Protein AF-A0A2T6M6H7-F1 (afdb_monomer_lite)

Sequence (168 aa):
MIGWPKIVASVATAAGLAASAWLIQDRFHQKALADAAERCAVAAAKEKPLDDCLPAVKLQIGAARQAAFCDASLLPNADGRFAMLNSCGPGVKNLVARQDALTVERDTLNQLLEHAQADASAATARAESRATSQQKRMTDALAALAAAPRDSGGRIVCDAGCLRQLAQ

pLDDT: mean 85.16, std 9.83, range [49.91, 98.06]

Radius of gyration: 50.37 Å; chains: 1; bounding box: 103×21×151 Å

Secondary structure (DSSP, 8-state):
---HHHHHHHHHHHHHHHHHHHHHHHHHHHHHHHHHHHHHHHHHHTT---TTS-HHHHHHHHHHHHHHHHHHHTSS-TTHHHHHHHHS-HHHHHHHHHHHHHHHHHHHHHHHHHHHHHHHHHHHHHHHHHHHHHHHHHHHHHHHHHHS-B-TTS-B---HHHHHHHT-

Foldseek 3Di:
DDDDVPVVVVVVVVVVVVVVVVVVVVVVVVVLLVVLVVVQVVCLVVVHDNVSDDPVVNVVSVVVVLVVQLVVLPPDDPCSVVSNVVRPDPVVVVVVVVVVVVVVVVVVVVVVVVVVVVVVVVVVVVVVVVVVVVVVLVVLLVVLVVPADADPVRDGDDDPVSVVSNVD

Structure (mmCIF, N/CA/C/O backbone):
data_AF-A0A2T6M6H7-F1
#
_entry.id   AF-A0A2T6M6H7-F1
#
loop_
_atom_site.group_PDB
_atom_site.id
_atom_site.type_symbol
_atom_site.label_atom_id
_atom_site.label_alt_id
_atom_site.label_comp_id
_atom_site.label_asym_id
_atom_site.label_entity_id
_atom_site.label_seq_id
_atom_site.pdbx_PDB_ins_code
_atom_site.Cartn_x
_atom_site.Cartn_y
_atom_site.Cartn_z
_atom_site.occupancy
_atom_site.B_iso_or_equiv
_atom_site.auth_seq_id
_atom_site.auth_comp_id
_atom_site.auth_asym_id
_atom_site.auth_atom_id
_atom_site.pdbx_PDB_model_num
ATOM 1 N N . MET A 1 1 ? 40.881 0.055 -87.097 1.00 49.91 1 MET A N 1
ATOM 2 C CA . MET A 1 1 ? 40.052 -0.808 -86.224 1.00 49.91 1 MET A CA 1
ATOM 3 C C . MET A 1 1 ? 40.821 -1.064 -84.934 1.00 49.91 1 MET A C 1
ATOM 5 O O . MET A 1 1 ? 41.598 -2.002 -84.865 1.00 49.91 1 MET A O 1
ATOM 9 N N . ILE A 1 2 ? 40.725 -0.160 -83.958 1.00 52.50 2 ILE A N 1
ATOM 10 C CA . ILE A 1 2 ? 41.517 -0.203 -82.719 1.00 52.50 2 ILE A CA 1
ATOM 11 C C . ILE A 1 2 ? 40.561 0.078 -81.554 1.00 52.50 2 ILE A C 1
ATOM 13 O O . ILE A 1 2 ? 39.862 1.084 -81.583 1.00 52.50 2 ILE A O 1
ATOM 17 N N . GLY A 1 3 ? 40.546 -0.786 -80.531 1.00 54.44 3 GLY A N 1
ATOM 18 C CA . GLY A 1 3 ? 40.309 -0.331 -79.152 1.00 54.44 3 GLY A CA 1
ATOM 19 C C . GLY A 1 3 ? 39.198 -0.983 -78.319 1.00 54.44 3 GLY A C 1
ATOM 20 O O . GLY A 1 3 ? 39.273 -0.893 -77.099 1.00 54.44 3 GLY A O 1
ATOM 21 N N . TRP A 1 4 ? 38.211 -1.672 -78.898 1.00 56.84 4 TRP A N 1
ATOM 22 C CA . TRP A 1 4 ? 37.057 -2.173 -78.124 1.00 56.84 4 TRP A CA 1
ATOM 23 C C . TRP A 1 4 ? 37.372 -3.143 -76.960 1.00 56.84 4 TRP A C 1
ATOM 25 O O . TRP A 1 4 ? 36.853 -2.920 -75.866 1.00 56.84 4 TRP A O 1
ATOM 35 N N . PRO A 1 5 ? 38.249 -4.160 -77.096 1.00 64.44 5 PRO A N 1
ATOM 36 C CA . PRO A 1 5 ? 38.476 -5.111 -76.001 1.00 64.44 5 PRO A CA 1
ATOM 37 C C . PRO A 1 5 ? 39.215 -4.499 -74.799 1.00 64.44 5 PRO A C 1
ATOM 39 O O . PRO A 1 5 ? 39.087 -4.998 -73.685 1.00 64.44 5 PRO A O 1
ATOM 42 N N . LYS A 1 6 ? 39.955 -3.395 -74.988 1.00 63.62 6 LYS A N 1
ATOM 43 C CA . LYS A 1 6 ? 40.673 -2.727 -73.888 1.00 63.62 6 LYS A CA 1
ATOM 44 C C . LYS A 1 6 ? 39.757 -1.838 -73.043 1.00 63.62 6 LYS A C 1
ATOM 46 O O . LYS A 1 6 ? 39.932 -1.775 -71.831 1.00 63.62 6 LYS A O 1
ATOM 51 N N . ILE A 1 7 ? 38.761 -1.204 -73.665 1.00 68.44 7 ILE A N 1
ATOM 52 C CA . ILE A 1 7 ? 37.806 -0.330 -72.968 1.00 68.44 7 ILE A CA 1
ATOM 53 C C . ILE A 1 7 ? 36.868 -1.170 -72.089 1.00 68.44 7 ILE A C 1
ATOM 55 O O . ILE A 1 7 ? 36.685 -0.863 -70.912 1.00 68.44 7 ILE A O 1
ATOM 59 N N . VAL A 1 8 ? 36.352 -2.286 -72.614 1.00 69.44 8 VAL A N 1
ATOM 60 C CA . VAL A 1 8 ? 35.449 -3.176 -71.861 1.00 69.44 8 VAL A CA 1
ATOM 61 C C . VAL A 1 8 ? 36.150 -3.791 -70.646 1.00 69.44 8 VAL A C 1
ATOM 63 O O . VAL A 1 8 ? 35.567 -3.825 -69.564 1.00 69.44 8 VAL A O 1
ATOM 66 N N . ALA A 1 9 ? 37.418 -4.195 -70.787 1.00 68.81 9 ALA A N 1
ATOM 67 C CA . ALA A 1 9 ? 38.202 -4.707 -69.666 1.00 68.81 9 ALA A CA 1
ATOM 68 C C . ALA A 1 9 ? 38.338 -3.664 -68.545 1.00 68.81 9 ALA A C 1
ATOM 70 O O . ALA A 1 9 ? 38.046 -3.978 -67.398 1.00 68.81 9 ALA A O 1
ATOM 71 N N . SER A 1 10 ? 38.689 -2.411 -68.864 1.00 70.44 10 SER A N 1
ATOM 72 C CA . SER A 1 10 ? 38.826 -1.354 -67.847 1.00 70.44 10 SER A CA 1
ATOM 73 C C . SER A 1 10 ? 37.523 -1.023 -67.112 1.00 70.44 10 SER A C 1
ATOM 75 O O . SER A 1 10 ? 37.544 -0.790 -65.903 1.00 70.44 10 SER A O 1
ATOM 77 N N . VAL A 1 11 ? 36.387 -1.042 -67.815 1.00 75.50 11 VAL A N 1
ATOM 78 C CA . VAL A 1 11 ? 35.075 -0.749 -67.218 1.00 75.50 11 VAL A CA 1
ATOM 79 C C . VAL A 1 11 ? 34.635 -1.880 -66.285 1.00 75.50 11 VAL A C 1
ATOM 81 O O . VAL A 1 11 ? 34.139 -1.608 -65.193 1.00 75.50 11 VAL A O 1
ATOM 84 N N . ALA A 1 12 ? 34.872 -3.140 -66.661 1.00 73.75 12 ALA A N 1
ATOM 85 C CA . ALA A 1 12 ? 34.550 -4.287 -65.815 1.00 73.75 12 ALA A CA 1
ATOM 86 C C . ALA A 1 12 ? 35.366 -4.293 -64.509 1.00 73.75 12 ALA A C 1
ATOM 88 O O . ALA A 1 12 ? 34.805 -4.528 -63.437 1.00 73.75 12 ALA A O 1
ATOM 89 N N . THR A 1 13 ? 36.664 -3.970 -64.562 1.00 78.12 13 THR A N 1
ATOM 90 C CA . THR A 1 13 ? 37.497 -3.885 -63.351 1.00 78.12 13 THR A CA 1
ATOM 91 C C . THR A 1 13 ? 37.059 -2.738 -62.442 1.00 78.12 13 THR A C 1
ATOM 93 O O . THR A 1 13 ? 36.990 -2.914 -61.227 1.00 78.12 13 THR A O 1
ATOM 96 N N . ALA A 1 14 ? 36.716 -1.578 -63.012 1.00 79.06 14 ALA A N 1
ATOM 97 C CA . ALA A 1 14 ? 36.223 -0.437 -62.243 1.00 79.06 14 ALA A CA 1
ATOM 98 C C . ALA A 1 14 ? 34.888 -0.747 -61.542 1.00 79.06 14 ALA A C 1
ATOM 100 O O . ALA A 1 14 ? 34.730 -0.442 -60.361 1.00 79.06 14 ALA A O 1
ATOM 101 N N . ALA A 1 15 ? 33.957 -1.417 -62.230 1.00 80.00 15 ALA A N 1
ATOM 102 C CA . ALA A 1 15 ? 32.691 -1.851 -61.642 1.00 80.00 15 ALA A CA 1
ATOM 103 C C . ALA A 1 15 ? 32.895 -2.883 -60.517 1.00 80.00 15 ALA A C 1
ATOM 105 O O . ALA A 1 15 ? 32.270 -2.777 -59.462 1.00 80.00 15 ALA A O 1
ATOM 106 N N . GLY A 1 16 ? 33.811 -3.841 -60.704 1.00 82.06 16 GLY A N 1
ATOM 107 C CA . GLY A 1 16 ? 34.160 -4.823 -59.673 1.00 82.06 16 GLY A CA 1
ATOM 108 C C . GLY A 1 16 ? 34.764 -4.190 -58.414 1.00 82.06 16 GLY A C 1
ATOM 109 O O . GLY A 1 16 ? 34.404 -4.573 -57.301 1.00 82.06 16 GLY A O 1
ATOM 110 N N . LEU A 1 17 ? 35.633 -3.186 -58.573 1.00 84.19 17 LEU A N 1
ATOM 111 C CA . LEU A 1 17 ? 36.215 -2.437 -57.452 1.00 84.19 17 LEU A CA 1
ATOM 112 C C . LEU A 1 17 ? 35.186 -1.549 -56.736 1.00 84.19 17 LEU A C 1
ATOM 114 O O . LEU A 1 17 ? 35.224 -1.428 -55.514 1.00 84.19 17 LEU A O 1
ATOM 118 N N . ALA A 1 18 ? 34.240 -0.956 -57.467 1.00 82.50 18 ALA A N 1
ATOM 119 C CA . ALA A 1 18 ? 33.159 -0.180 -56.862 1.00 82.50 18 ALA A CA 1
ATOM 120 C C . ALA A 1 18 ? 32.210 -1.068 -56.036 1.00 82.50 18 ALA A C 1
ATOM 122 O O . ALA A 1 18 ? 31.845 -0.711 -54.916 1.00 82.50 18 ALA A O 1
ATOM 123 N N . ALA A 1 19 ? 31.856 -2.251 -56.550 1.00 82.06 19 ALA A N 1
ATOM 124 C CA . ALA A 1 19 ? 31.012 -3.205 -55.834 1.00 82.06 19 ALA A CA 1
ATOM 125 C C . ALA A 1 19 ? 31.690 -3.742 -54.562 1.00 82.06 19 ALA A C 1
ATOM 127 O O . ALA A 1 19 ? 31.049 -3.846 -53.515 1.00 82.06 19 ALA A O 1
ATOM 128 N N . SER A 1 20 ? 32.993 -4.040 -54.617 1.00 82.56 20 SER A N 1
ATOM 129 C CA . SER A 1 20 ? 33.734 -4.488 -53.434 1.00 82.56 20 SER A CA 1
ATOM 130 C C . SER A 1 20 ? 33.885 -3.377 -52.392 1.00 82.56 20 SER A C 1
ATOM 132 O O . SER A 1 20 ? 33.705 -3.644 -51.205 1.00 82.56 20 SER A O 1
ATOM 134 N N . ALA A 1 21 ? 34.120 -2.128 -52.810 1.00 84.06 21 ALA A N 1
ATOM 135 C CA . ALA A 1 21 ? 34.138 -0.978 -51.907 1.00 84.06 21 ALA A CA 1
ATOM 136 C C . ALA A 1 21 ? 32.787 -0.778 -51.195 1.00 84.06 21 ALA A C 1
ATOM 138 O O . ALA A 1 21 ? 32.762 -0.555 -49.983 1.00 84.06 21 ALA A O 1
ATOM 139 N N . TRP A 1 22 ? 31.669 -0.935 -51.914 1.00 87.56 22 TRP A N 1
ATOM 140 C CA . TRP A 1 22 ? 30.327 -0.851 -51.331 1.00 87.56 22 TRP A CA 1
ATOM 141 C C . TRP A 1 22 ? 30.063 -1.966 -50.308 1.00 87.56 22 TRP A C 1
ATOM 143 O O . TRP A 1 22 ? 29.630 -1.683 -49.193 1.00 87.56 22 TRP A O 1
ATOM 153 N N . LEU A 1 23 ? 30.410 -3.219 -50.630 1.00 88.19 23 LEU A N 1
ATOM 154 C CA . LEU A 1 23 ? 30.282 -4.352 -49.700 1.00 88.19 23 LEU A CA 1
ATOM 155 C C . LEU A 1 23 ? 31.133 -4.177 -48.434 1.00 88.19 23 LEU A C 1
ATOM 157 O O . LEU A 1 23 ? 30.718 -4.560 -47.341 1.00 88.19 23 LEU A O 1
ATOM 161 N N . ILE A 1 24 ? 32.326 -3.594 -48.567 1.00 87.44 24 ILE A N 1
ATOM 162 C CA . ILE A 1 24 ? 33.191 -3.290 -47.425 1.00 87.44 24 ILE A CA 1
ATOM 163 C C . ILE A 1 24 ? 32.539 -2.223 -46.533 1.00 87.44 24 ILE A C 1
ATOM 165 O O . ILE A 1 24 ? 32.496 -2.395 -45.314 1.00 87.44 24 ILE A O 1
ATOM 169 N N . GLN A 1 25 ? 31.999 -1.150 -47.119 1.00 89.06 25 GLN A N 1
ATOM 170 C CA . GLN A 1 25 ? 31.332 -0.083 -46.371 1.00 89.06 25 GLN A CA 1
ATOM 171 C C . GLN A 1 25 ? 30.072 -0.583 -45.652 1.00 89.06 25 GLN A C 1
ATOM 173 O O . GLN A 1 25 ? 29.883 -0.276 -44.473 1.00 89.06 25 GLN A O 1
ATOM 178 N N . ASP A 1 26 ? 29.257 -1.397 -46.324 1.00 90.88 26 ASP A N 1
ATOM 179 C CA . ASP A 1 26 ? 28.070 -2.011 -45.727 1.00 90.88 26 ASP A CA 1
ATOM 180 C C . ASP A 1 26 ? 28.445 -2.923 -44.551 1.00 90.88 26 ASP A C 1
ATOM 182 O O . ASP A 1 26 ? 27.873 -2.824 -43.466 1.00 90.88 26 ASP A O 1
ATOM 186 N N . ARG A 1 27 ? 29.507 -3.727 -44.692 1.00 89.88 27 ARG A N 1
ATOM 187 C CA . ARG A 1 27 ? 30.007 -4.569 -43.597 1.00 89.88 27 ARG A CA 1
ATOM 188 C C . ARG A 1 27 ? 30.453 -3.752 -42.383 1.00 89.88 27 ARG A C 1
ATOM 190 O O . ARG A 1 27 ? 30.204 -4.170 -41.252 1.00 89.88 27 ARG A O 1
ATOM 197 N N . PHE A 1 28 ? 31.105 -2.606 -42.582 1.00 89.62 28 PHE A N 1
ATOM 198 C CA . PHE A 1 28 ? 31.472 -1.721 -41.471 1.00 89.62 28 PHE A CA 1
ATOM 199 C C . PHE A 1 28 ? 30.249 -1.079 -40.815 1.00 89.62 28 PHE A C 1
ATOM 201 O O . PHE A 1 28 ? 30.213 -0.971 -39.591 1.00 89.62 28 PHE A O 1
ATOM 208 N N . HIS A 1 29 ? 29.236 -0.710 -41.601 1.00 89.06 29 HIS A N 1
ATOM 209 C CA . HIS A 1 29 ? 27.979 -0.186 -41.075 1.00 89.06 29 HIS A CA 1
ATOM 210 C C . HIS A 1 29 ? 27.233 -1.233 -40.236 1.00 89.06 29 HIS A C 1
ATOM 212 O O . HIS A 1 29 ? 26.877 -0.962 -39.089 1.00 89.06 29 HIS A O 1
ATOM 218 N N . GLN A 1 30 ? 27.082 -2.455 -40.754 1.00 88.19 30 GLN A N 1
ATOM 219 C CA . GLN A 1 30 ? 26.465 -3.561 -40.020 1.00 88.19 30 GLN A CA 1
ATOM 220 C C . GLN A 1 30 ? 27.247 -3.912 -38.751 1.00 88.19 30 GLN A C 1
ATOM 222 O O . GLN A 1 30 ? 26.645 -4.129 -37.701 1.00 88.19 30 GLN A O 1
ATOM 227 N N . LYS A 1 31 ? 28.585 -3.910 -38.812 1.00 90.62 31 LYS A N 1
ATOM 228 C CA . LYS A 1 31 ? 29.421 -4.122 -37.626 1.00 90.62 31 LYS A CA 1
ATOM 229 C C . LYS A 1 31 ? 29.210 -3.025 -36.581 1.00 90.62 31 LYS A C 1
ATOM 231 O O . LYS A 1 31 ? 29.029 -3.342 -35.414 1.00 90.62 31 LYS A O 1
ATOM 236 N N . ALA A 1 32 ? 29.173 -1.756 -36.985 1.00 87.44 32 ALA A N 1
ATOM 237 C CA . ALA A 1 32 ? 28.934 -0.651 -36.060 1.00 87.44 32 ALA A CA 1
ATOM 238 C C . ALA A 1 32 ? 27.556 -0.747 -35.380 1.00 87.44 32 ALA A C 1
ATOM 240 O O . ALA A 1 32 ? 27.444 -0.466 -34.186 1.00 87.44 32 ALA A O 1
ATOM 241 N N . LEU A 1 33 ? 26.523 -1.182 -36.112 1.00 87.44 33 LEU A N 1
ATOM 242 C CA . LEU A 1 33 ? 25.194 -1.446 -35.552 1.00 87.44 33 LEU A CA 1
ATOM 243 C C . LEU A 1 33 ? 25.205 -2.625 -34.571 1.00 87.44 33 LEU A C 1
ATOM 245 O O . LEU A 1 33 ? 24.597 -2.528 -33.506 1.00 87.44 33 LEU A O 1
ATOM 249 N N . ALA A 1 34 ? 25.909 -3.710 -34.901 1.00 88.25 34 ALA A N 1
ATOM 250 C CA . ALA A 1 34 ? 26.056 -4.863 -34.016 1.00 88.25 34 ALA A CA 1
ATOM 251 C C . ALA A 1 34 ? 26.800 -4.493 -32.722 1.00 88.25 34 ALA A C 1
ATOM 253 O O . ALA A 1 34 ? 26.307 -4.781 -31.633 1.00 88.25 34 ALA A O 1
ATOM 254 N N . ASP A 1 35 ? 27.917 -3.769 -32.828 1.00 91.00 35 ASP A N 1
ATOM 255 C CA . ASP A 1 35 ? 28.697 -3.304 -31.677 1.00 91.00 35 ASP A CA 1
ATOM 256 C C . ASP A 1 35 ? 27.866 -2.344 -30.796 1.00 91.00 35 ASP A C 1
ATOM 258 O O . ASP A 1 35 ? 27.939 -2.393 -29.568 1.00 91.00 35 ASP A O 1
ATOM 262 N N . ALA A 1 36 ? 27.043 -1.475 -31.398 1.00 86.75 36 ALA A N 1
ATOM 263 C CA . ALA A 1 36 ? 26.128 -0.599 -30.661 1.00 86.75 36 ALA A CA 1
ATOM 264 C C . ALA A 1 36 ? 25.016 -1.388 -29.946 1.00 86.75 36 ALA A C 1
ATOM 266 O O . ALA A 1 36 ? 24.698 -1.098 -28.790 1.00 86.75 36 ALA A O 1
ATOM 267 N N . ALA A 1 37 ? 24.456 -2.414 -30.593 1.00 88.00 37 ALA A N 1
ATOM 268 C CA . ALA A 1 37 ? 23.468 -3.299 -29.982 1.00 88.00 37 ALA A CA 1
ATOM 269 C C . ALA A 1 37 ? 24.061 -4.099 -28.810 1.00 88.00 37 ALA A C 1
ATOM 271 O O . ALA A 1 37 ? 23.416 -4.224 -27.769 1.00 88.00 37 ALA A O 1
ATOM 272 N N . GLU A 1 38 ? 25.303 -4.576 -28.930 1.00 90.12 38 GLU A N 1
ATOM 273 C CA . GLU A 1 38 ? 26.009 -5.265 -27.846 1.00 90.12 38 GLU A CA 1
ATOM 274 C C . GLU A 1 38 ? 26.269 -4.326 -26.660 1.00 90.12 38 GLU A C 1
ATOM 276 O O . GLU A 1 38 ? 25.936 -4.659 -25.518 1.00 90.12 38 GLU A O 1
ATOM 281 N N . ARG A 1 39 ? 26.774 -3.108 -26.913 1.00 89.31 39 ARG A N 1
ATOM 282 C CA . ARG A 1 39 ? 26.950 -2.090 -25.861 1.00 89.31 39 ARG A CA 1
ATOM 283 C C . ARG A 1 39 ? 25.628 -1.745 -25.184 1.00 89.31 39 ARG A C 1
ATOM 285 O O . ARG A 1 39 ? 25.583 -1.655 -23.957 1.00 89.31 39 ARG A O 1
ATOM 292 N N . CYS A 1 40 ? 24.552 -1.626 -25.959 1.00 90.12 40 CYS A N 1
ATOM 293 C CA . CYS A 1 40 ? 23.207 -1.420 -25.439 1.00 90.12 40 CYS A CA 1
ATOM 294 C C . CYS A 1 40 ? 22.755 -2.577 -24.534 1.00 90.12 40 CYS A C 1
ATOM 296 O O . CYS A 1 40 ? 22.280 -2.328 -23.428 1.00 90.12 40 CYS A O 1
ATOM 298 N N . ALA A 1 41 ? 22.945 -3.833 -24.946 1.00 88.38 41 ALA A N 1
ATOM 299 C CA . ALA A 1 41 ? 22.572 -5.004 -24.151 1.00 88.38 41 ALA A CA 1
ATOM 300 C C . ALA A 1 41 ? 23.351 -5.077 -22.825 1.00 88.38 41 ALA A C 1
ATOM 302 O O . ALA A 1 41 ? 22.770 -5.310 -21.762 1.00 88.38 41 ALA A O 1
ATOM 303 N N . VAL A 1 42 ? 24.658 -4.798 -22.856 1.00 89.62 42 VAL A N 1
ATOM 304 C CA . VAL A 1 42 ? 25.488 -4.730 -21.644 1.00 89.62 42 VAL A CA 1
ATOM 305 C C . VAL A 1 42 ? 25.049 -3.576 -20.739 1.00 89.62 42 VAL A C 1
ATOM 307 O O . VAL A 1 42 ? 24.991 -3.739 -19.517 1.00 89.62 42 VAL A O 1
ATOM 310 N N . ALA A 1 43 ? 24.728 -2.414 -21.312 1.00 88.75 43 ALA A N 1
ATOM 311 C CA . ALA A 1 43 ? 24.235 -1.269 -20.557 1.00 88.75 43 ALA A CA 1
ATOM 312 C C . ALA A 1 43 ? 22.869 -1.550 -19.922 1.00 88.75 43 ALA A C 1
ATOM 314 O O . ALA A 1 43 ? 22.660 -1.190 -18.762 1.00 88.75 43 ALA A O 1
ATOM 315 N N . ALA A 1 44 ? 21.979 -2.235 -20.648 1.00 87.38 44 ALA A N 1
ATOM 316 C CA . ALA A 1 44 ? 20.675 -2.682 -20.177 1.00 87.38 44 ALA A CA 1
ATOM 317 C C . ALA A 1 44 ? 20.815 -3.529 -18.907 1.00 87.38 44 ALA A C 1
ATOM 319 O O . ALA A 1 44 ? 20.196 -3.194 -17.897 1.00 87.38 44 ALA A O 1
ATOM 320 N N . ALA A 1 45 ? 21.696 -4.534 -18.942 1.00 86.31 45 ALA A N 1
ATOM 321 C CA . ALA A 1 45 ? 21.934 -5.470 -17.845 1.00 86.31 45 ALA A CA 1
ATOM 322 C C . ALA A 1 45 ? 22.638 -4.854 -16.622 1.00 86.31 45 ALA A C 1
ATOM 324 O O . ALA A 1 45 ? 22.443 -5.325 -15.508 1.00 86.31 45 ALA A O 1
ATOM 325 N N . LYS A 1 46 ? 23.471 -3.821 -16.811 1.00 87.56 46 LYS A N 1
ATOM 326 C CA . LYS A 1 46 ? 24.277 -3.199 -15.737 1.00 87.56 46 LYS A CA 1
ATOM 327 C C . LYS A 1 46 ? 23.717 -1.873 -15.216 1.00 87.56 46 LYS A C 1
ATOM 329 O O . LYS A 1 46 ? 24.465 -1.112 -14.611 1.00 87.56 46 LYS A O 1
ATOM 334 N N . GLU A 1 47 ? 22.462 -1.552 -15.524 1.00 84.00 47 GLU A N 1
ATOM 335 C CA . GLU A 1 47 ? 21.821 -0.283 -15.131 1.00 84.00 47 GLU A CA 1
ATOM 336 C C . GLU A 1 47 ? 22.573 0.989 -15.571 1.00 84.00 47 GLU A C 1
ATOM 338 O O . GLU A 1 47 ? 22.392 2.073 -15.025 1.00 84.00 47 GLU A O 1
ATOM 343 N N . LYS A 1 48 ? 23.400 0.887 -16.616 1.00 87.94 48 LYS A N 1
ATOM 344 C CA . LYS A 1 48 ? 24.183 2.014 -17.140 1.00 87.94 48 LYS A CA 1
ATOM 345 C C . LYS A 1 48 ? 23.342 2.931 -18.044 1.00 87.94 48 LYS A C 1
ATOM 347 O O . LYS A 1 48 ? 22.241 2.527 -18.455 1.00 87.94 48 LYS A O 1
ATOM 352 N N . PRO A 1 49 ? 23.844 4.145 -18.366 1.00 88.69 49 PRO A N 1
ATOM 353 C CA . PRO A 1 49 ? 23.243 5.018 -19.371 1.00 88.69 49 PRO A CA 1
ATOM 354 C C . PRO A 1 49 ? 23.052 4.273 -20.691 1.00 88.69 49 PRO A C 1
ATOM 356 O O . PRO A 1 49 ? 23.915 3.503 -21.111 1.00 88.69 49 PRO A O 1
ATOM 359 N N . LEU A 1 50 ? 21.90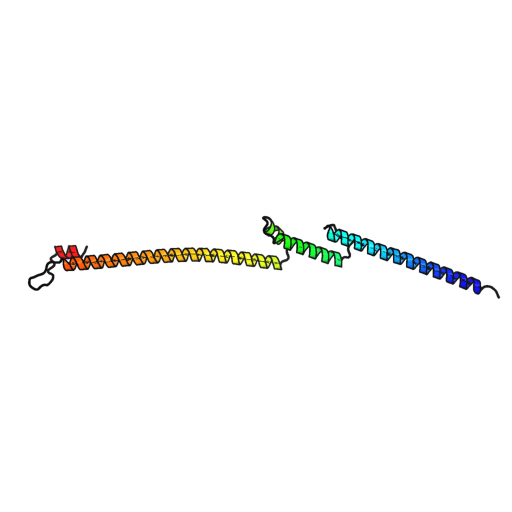4 4.482 -21.330 1.00 90.00 50 LEU A N 1
ATOM 360 C CA . LEU A 1 50 ? 21.497 3.738 -22.521 1.00 90.00 50 LEU A CA 1
ATOM 361 C C . LEU A 1 50 ? 21.878 4.467 -23.814 1.00 90.00 50 LEU A C 1
ATOM 363 O O . LEU A 1 50 ? 21.262 4.198 -24.832 1.00 90.00 50 LEU A O 1
ATOM 367 N N . ASP A 1 51 ? 22.833 5.399 -23.804 1.00 88.06 51 ASP A N 1
ATOM 368 C CA . ASP A 1 51 ? 23.059 6.372 -24.890 1.00 88.06 51 ASP A CA 1
ATOM 369 C C . ASP A 1 51 ? 23.271 5.743 -26.278 1.00 88.06 51 ASP A C 1
ATOM 371 O O . ASP A 1 51 ? 22.774 6.285 -27.266 1.00 88.06 51 ASP A O 1
ATOM 375 N N . ASP A 1 52 ? 23.868 4.552 -26.340 1.00 85.94 52 ASP A N 1
ATOM 376 C CA . ASP A 1 52 ? 24.103 3.790 -27.577 1.00 85.94 52 ASP A CA 1
ATOM 377 C C . ASP A 1 52 ? 22.883 2.990 -28.078 1.00 85.94 52 ASP A C 1
ATOM 379 O O . ASP A 1 52 ? 22.898 2.430 -29.173 1.00 85.94 52 ASP A O 1
ATOM 383 N N . CYS A 1 53 ? 21.809 2.910 -27.292 1.00 88.75 53 CYS A N 1
ATOM 384 C CA . CYS A 1 53 ? 20.604 2.175 -27.654 1.00 88.75 53 CYS A CA 1
ATOM 385 C C . CYS A 1 53 ? 19.727 2.942 -28.658 1.00 88.75 53 CYS A C 1
ATOM 387 O O . CYS A 1 53 ? 19.590 4.170 -28.614 1.00 88.75 53 CYS A O 1
ATOM 389 N N . LEU A 1 54 ? 19.019 2.186 -29.501 1.00 89.75 54 LEU A N 1
ATOM 390 C CA . LEU A 1 54 ? 17.941 2.705 -30.345 1.00 89.75 54 LEU A CA 1
ATOM 391 C C . LEU A 1 54 ? 16.846 3.372 -29.485 1.00 89.75 54 LEU A C 1
ATOM 393 O O . LEU A 1 54 ? 16.507 2.833 -28.429 1.00 89.75 54 LEU A O 1
ATOM 397 N N . PRO A 1 55 ? 16.228 4.487 -29.925 1.00 88.62 55 PRO A N 1
ATOM 398 C CA . PRO A 1 55 ? 15.225 5.216 -29.137 1.00 88.62 55 PRO A CA 1
ATOM 399 C C . PRO A 1 55 ? 14.055 4.355 -28.640 1.00 88.62 55 PRO A C 1
ATOM 401 O O . PRO A 1 55 ? 13.657 4.462 -27.482 1.00 88.62 55 PRO A O 1
ATOM 404 N N . ALA A 1 56 ? 13.544 3.451 -29.482 1.00 88.81 56 ALA A N 1
ATOM 405 C CA . ALA A 1 56 ? 12.472 2.533 -29.096 1.00 88.81 56 ALA A CA 1
ATOM 406 C C . ALA A 1 56 ? 12.912 1.559 -27.985 1.00 88.81 56 ALA A C 1
ATOM 408 O O . ALA A 1 56 ? 12.168 1.313 -27.038 1.00 88.81 56 ALA A O 1
ATOM 409 N N . VAL A 1 57 ? 14.146 1.054 -28.066 1.00 90.31 57 VAL A N 1
ATOM 410 C CA . VAL A 1 57 ? 14.725 0.132 -27.076 1.00 90.31 57 VAL A CA 1
ATOM 411 C C . VAL A 1 57 ? 15.019 0.861 -25.762 1.00 90.31 57 VAL A C 1
ATOM 413 O O . VAL A 1 57 ? 14.709 0.337 -24.695 1.00 90.31 57 VAL A O 1
ATOM 416 N N . LYS A 1 58 ? 15.528 2.102 -25.823 1.00 91.38 58 LYS A N 1
ATOM 417 C CA . LYS A 1 58 ? 15.707 2.975 -24.648 1.00 91.38 58 LYS A CA 1
ATOM 418 C C . LYS A 1 58 ? 14.411 3.128 -23.864 1.00 91.38 58 LYS A C 1
ATOM 420 O O . LYS A 1 58 ? 14.416 2.969 -22.646 1.00 91.38 58 LYS A O 1
ATOM 425 N N . LEU A 1 59 ? 13.312 3.412 -24.566 1.00 89.75 59 LEU A N 1
ATOM 426 C CA . LEU A 1 59 ? 12.003 3.595 -23.949 1.00 89.75 59 LEU A CA 1
ATOM 427 C C . LEU A 1 59 ? 11.523 2.311 -23.260 1.00 89.75 59 LEU A C 1
ATOM 429 O O . LEU A 1 59 ? 11.077 2.368 -22.117 1.00 89.75 59 LEU A O 1
ATOM 433 N N . GLN A 1 60 ? 11.663 1.155 -23.918 1.00 90.00 60 GLN A N 1
ATOM 434 C CA . GLN A 1 60 ? 11.258 -0.130 -23.339 1.00 90.00 60 GLN A CA 1
ATOM 435 C C . GLN A 1 60 ? 12.099 -0.519 -22.119 1.00 90.00 60 GLN A C 1
ATOM 437 O O . GLN A 1 60 ? 11.537 -0.908 -21.097 1.00 90.00 60 GLN A O 1
ATOM 442 N N . ILE A 1 61 ? 13.427 -0.374 -22.182 1.00 90.44 61 ILE A N 1
ATOM 443 C CA . ILE A 1 61 ? 14.305 -0.667 -21.038 1.00 90.44 61 ILE A CA 1
ATOM 444 C C . ILE A 1 61 ? 14.031 0.311 -19.892 1.00 90.44 61 ILE A C 1
ATOM 446 O O . ILE A 1 61 ? 13.978 -0.103 -18.738 1.00 90.44 61 ILE A O 1
ATOM 450 N N . GLY A 1 62 ? 13.829 1.597 -20.193 1.00 87.69 62 GLY A N 1
ATOM 451 C CA . GLY A 1 62 ? 13.469 2.604 -19.197 1.00 87.69 62 GLY A CA 1
ATOM 452 C C . GLY A 1 62 ? 12.165 2.259 -18.478 1.00 87.69 62 GLY A C 1
ATOM 453 O O . GLY A 1 62 ? 12.131 2.249 -17.249 1.00 87.69 62 GLY A O 1
ATOM 454 N N . ALA A 1 63 ? 11.127 1.888 -19.231 1.00 86.88 63 ALA A N 1
ATOM 455 C CA . ALA A 1 63 ? 9.855 1.438 -18.671 1.00 86.88 63 ALA A CA 1
ATOM 456 C C . ALA A 1 63 ? 10.016 0.167 -17.819 1.00 86.88 63 ALA A C 1
ATOM 458 O O . ALA A 1 63 ? 9.468 0.097 -16.721 1.00 86.88 63 ALA A O 1
ATOM 459 N N . ALA A 1 64 ? 10.808 -0.808 -18.277 1.00 88.00 64 ALA A N 1
ATOM 460 C CA . ALA A 1 64 ? 11.077 -2.035 -17.529 1.00 88.00 64 ALA A CA 1
ATOM 461 C C . ALA A 1 64 ? 11.831 -1.766 -16.215 1.00 88.00 64 ALA A C 1
ATOM 463 O O . ALA A 1 64 ? 11.468 -2.314 -15.177 1.00 88.00 64 ALA A O 1
ATOM 464 N N . ARG A 1 65 ? 12.837 -0.880 -16.228 1.00 89.31 65 ARG A N 1
ATOM 465 C CA . ARG A 1 65 ? 13.558 -0.456 -15.015 1.00 89.31 65 ARG A CA 1
ATOM 466 C C . ARG A 1 65 ? 12.637 0.259 -14.034 1.00 89.31 65 ARG A C 1
ATOM 468 O O . ARG A 1 65 ? 12.685 -0.016 -12.840 1.00 89.31 65 ARG A O 1
ATOM 475 N N . GLN A 1 66 ? 11.784 1.153 -14.531 1.00 85.94 66 GLN A N 1
ATOM 476 C CA . GLN A 1 66 ? 10.825 1.861 -13.690 1.00 85.94 66 GLN A CA 1
ATOM 477 C C . GLN A 1 66 ? 9.797 0.904 -13.071 1.00 85.94 66 GLN A C 1
ATOM 479 O O . GLN A 1 66 ? 9.478 1.045 -11.892 1.00 85.94 66 GLN A O 1
ATOM 484 N N . ALA A 1 67 ? 9.321 -0.084 -13.833 1.00 85.75 67 ALA A N 1
ATOM 485 C CA . ALA A 1 67 ? 8.446 -1.135 -13.320 1.00 85.75 67 ALA A CA 1
ATOM 486 C C . ALA A 1 67 ? 9.142 -1.956 -12.223 1.00 85.75 67 ALA A C 1
ATOM 488 O O . ALA A 1 67 ? 8.605 -2.062 -11.127 1.00 85.75 67 ALA A O 1
ATOM 489 N N . ALA A 1 68 ? 10.373 -2.422 -12.457 1.00 86.62 68 ALA A N 1
ATOM 490 C CA . ALA A 1 68 ? 11.141 -3.175 -11.464 1.00 86.62 68 ALA A CA 1
ATOM 491 C C . ALA A 1 68 ? 11.405 -2.369 -10.178 1.00 86.62 68 ALA A C 1
ATOM 493 O O . ALA A 1 68 ? 11.312 -2.903 -9.075 1.00 86.62 68 ALA A O 1
ATOM 494 N N . PHE A 1 69 ? 11.694 -1.070 -10.301 1.00 85.19 69 PHE A N 1
ATOM 495 C CA . PHE A 1 69 ? 11.854 -0.194 -9.141 1.00 85.19 69 PHE A CA 1
ATOM 496 C C . PHE A 1 69 ? 10.527 0.008 -8.391 1.00 85.19 69 PHE A C 1
ATOM 498 O O . PHE A 1 69 ? 10.513 0.029 -7.161 1.00 85.19 69 PHE A O 1
ATOM 505 N N . CYS A 1 70 ? 9.408 0.140 -9.111 1.00 86.06 70 CYS A N 1
ATOM 506 C CA . CYS A 1 70 ? 8.083 0.183 -8.497 1.00 86.06 70 CYS A CA 1
ATOM 507 C C . CYS A 1 70 ? 7.798 -1.117 -7.728 1.00 86.06 70 CYS A C 1
ATOM 509 O O . CYS A 1 70 ? 7.456 -1.051 -6.549 1.00 86.06 70 CYS A O 1
ATOM 511 N N . ASP A 1 71 ? 8.044 -2.282 -8.329 1.00 86.06 71 ASP A N 1
ATOM 512 C CA . ASP A 1 71 ? 7.854 -3.584 -7.680 1.00 86.06 71 ASP A CA 1
ATOM 513 C C . ASP A 1 71 ? 8.727 -3.734 -6.425 1.00 86.06 71 ASP A C 1
ATOM 515 O O . ASP A 1 71 ? 8.251 -4.173 -5.379 1.00 86.06 71 ASP A O 1
ATOM 519 N N . ALA A 1 72 ? 9.986 -3.289 -6.482 1.00 85.19 72 ALA A N 1
ATOM 520 C CA . ALA A 1 72 ? 10.875 -3.280 -5.322 1.00 85.19 72 ALA A CA 1
ATOM 521 C C . ALA A 1 72 ? 10.381 -2.343 -4.204 1.00 85.19 72 ALA A C 1
ATOM 523 O O . ALA A 1 72 ? 10.556 -2.648 -3.025 1.00 85.19 72 ALA A O 1
ATOM 524 N N . SER A 1 73 ? 9.743 -1.221 -4.555 1.00 84.06 73 SER A N 1
ATOM 525 C CA . SER A 1 73 ? 9.177 -0.275 -3.581 1.00 84.06 73 SER A CA 1
ATOM 526 C C . SER A 1 73 ? 7.880 -0.751 -2.919 1.00 84.06 73 SER A C 1
ATOM 528 O O . SER A 1 73 ? 7.490 -0.199 -1.894 1.00 84.06 73 SER A O 1
ATOM 530 N N . LEU A 1 74 ?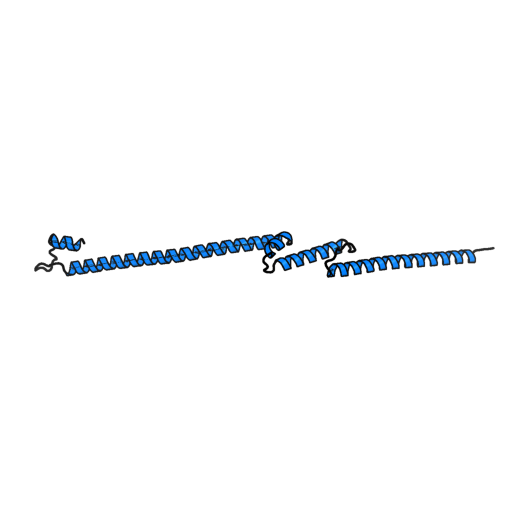 7.225 -1.779 -3.475 1.00 80.25 74 LEU A N 1
ATOM 531 C CA . LEU A 1 74 ? 6.044 -2.409 -2.876 1.00 80.25 74 LEU A CA 1
ATOM 532 C C . LEU A 1 74 ? 6.398 -3.395 -1.751 1.00 80.25 74 LEU A C 1
ATOM 534 O O . LEU A 1 74 ? 5.514 -3.806 -0.998 1.00 80.25 74 LEU A O 1
ATOM 538 N N . LEU A 1 75 ? 7.669 -3.788 -1.621 1.00 82.69 75 LEU A N 1
ATOM 539 C CA . LEU A 1 75 ? 8.120 -4.627 -0.514 1.00 82.69 75 LEU A CA 1
ATOM 540 C C . LEU A 1 75 ? 8.090 -3.838 0.808 1.00 82.69 75 LEU A C 1
ATOM 542 O O . LEU A 1 75 ? 8.340 -2.634 0.809 1.00 82.69 75 LEU A O 1
ATOM 546 N N . PRO A 1 76 ? 7.811 -4.492 1.951 1.00 71.81 76 PRO A N 1
ATOM 547 C CA . PRO A 1 76 ? 7.713 -3.822 3.243 1.00 71.81 76 PRO A CA 1
ATOM 548 C C . PRO A 1 76 ? 9.092 -3.342 3.722 1.00 71.81 76 PRO A C 1
ATOM 550 O O . PRO A 1 76 ? 9.820 -4.058 4.407 1.00 71.81 76 PRO A O 1
ATOM 553 N N . ASN A 1 77 ? 9.455 -2.113 3.363 1.00 75.88 77 ASN A N 1
ATOM 554 C CA . ASN A 1 77 ? 10.616 -1.385 3.865 1.00 75.88 77 ASN A CA 1
ATOM 555 C C . ASN A 1 77 ? 10.193 0.014 4.357 1.00 75.88 77 ASN A C 1
ATOM 557 O O . ASN A 1 77 ? 9.160 0.551 3.958 1.00 75.88 77 ASN A O 1
ATOM 561 N N . ALA A 1 78 ? 10.979 0.602 5.265 1.00 63.47 78 ALA A N 1
ATOM 562 C CA . ALA A 1 78 ? 10.634 1.867 5.927 1.00 63.47 78 ALA A CA 1
ATOM 563 C C . ALA A 1 78 ? 10.454 3.045 4.944 1.00 63.47 78 ALA A C 1
ATOM 565 O O . ALA A 1 78 ? 9.619 3.916 5.178 1.00 63.47 78 ALA A O 1
ATOM 566 N N . ASP A 1 79 ? 11.166 3.025 3.814 1.00 71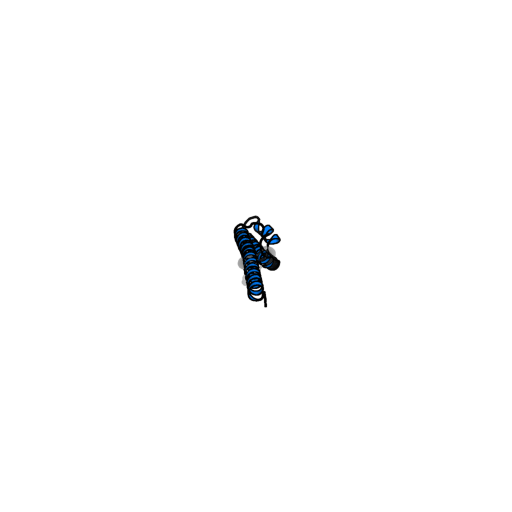.69 79 ASP A N 1
ATOM 567 C CA . ASP A 1 79 ? 11.127 4.075 2.786 1.00 71.69 79 ASP A CA 1
ATOM 568 C C . ASP A 1 79 ? 10.165 3.768 1.618 1.00 71.69 79 ASP A C 1
ATOM 570 O O . ASP A 1 79 ? 9.987 4.591 0.712 1.00 71.69 79 ASP A O 1
ATOM 574 N N . GLY A 1 80 ? 9.518 2.596 1.625 1.00 75.19 80 GLY A N 1
ATOM 575 C CA . GLY A 1 80 ? 8.775 2.054 0.480 1.00 75.19 80 GLY A CA 1
ATOM 576 C C . GLY A 1 80 ? 7.625 2.929 0.028 1.00 75.19 80 GLY A C 1
ATOM 577 O O . GLY A 1 80 ? 7.436 3.143 -1.1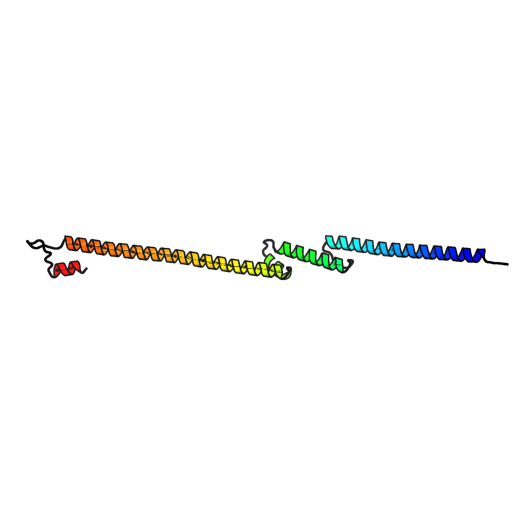65 1.00 75.19 80 GLY A O 1
ATOM 578 N N . ARG A 1 81 ? 6.908 3.542 0.976 1.00 75.81 81 ARG A N 1
ATOM 579 C CA . ARG A 1 81 ? 5.747 4.385 0.665 1.00 75.81 81 ARG A CA 1
ATOM 580 C C . ARG A 1 81 ? 6.142 5.658 -0.083 1.00 75.81 81 ARG A C 1
ATOM 582 O O . ARG A 1 81 ? 5.479 6.026 -1.050 1.00 75.81 81 ARG A O 1
ATOM 589 N N . PHE A 1 82 ? 7.229 6.317 0.320 1.00 80.19 82 PHE A N 1
ATOM 590 C CA . PHE A 1 82 ? 7.725 7.498 -0.389 1.00 80.19 82 PHE A CA 1
ATOM 591 C C . PHE A 1 82 ? 8.331 7.122 -1.746 1.00 80.19 82 PHE A C 1
ATOM 593 O O . PHE A 1 82 ? 8.060 7.789 -2.747 1.00 80.19 82 PHE A O 1
ATOM 600 N N . ALA A 1 83 ? 9.108 6.036 -1.802 1.00 81.88 83 ALA A N 1
ATOM 601 C CA . ALA A 1 83 ? 9.695 5.545 -3.044 1.00 81.88 83 ALA A CA 1
ATOM 602 C C . ALA A 1 83 ? 8.610 5.199 -4.079 1.00 81.88 83 ALA A C 1
ATOM 604 O O . ALA A 1 83 ? 8.651 5.707 -5.197 1.00 81.88 83 ALA A O 1
ATOM 605 N N . MET A 1 84 ? 7.586 4.447 -3.676 1.00 83.62 84 MET A N 1
ATOM 606 C CA . MET A 1 84 ? 6.431 4.066 -4.495 1.00 83.62 84 MET A CA 1
ATOM 607 C C . MET A 1 84 ? 5.645 5.284 -5.002 1.00 83.62 84 MET A C 1
ATOM 609 O O . MET A 1 84 ? 5.251 5.333 -6.168 1.00 83.62 84 MET A O 1
ATOM 613 N N . LEU A 1 85 ? 5.439 6.309 -4.167 1.00 81.12 85 LEU A N 1
ATOM 614 C CA . LEU A 1 85 ? 4.759 7.539 -4.589 1.00 81.12 85 LEU A CA 1
ATOM 615 C C . LEU A 1 85 ? 5.546 8.334 -5.644 1.00 81.12 85 LEU A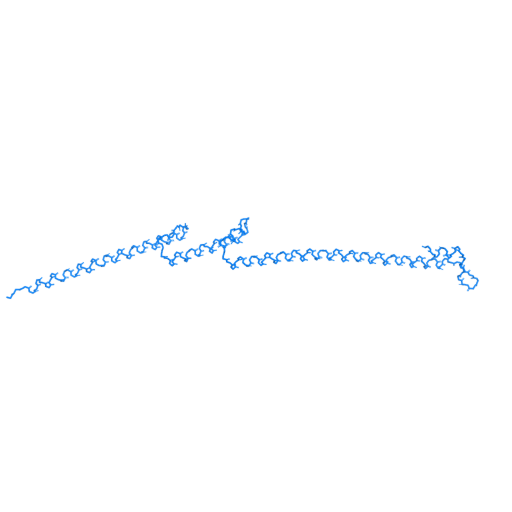 C 1
ATOM 617 O O . LEU A 1 85 ? 4.945 9.110 -6.387 1.00 81.12 85 LEU A O 1
ATOM 621 N N . ASN A 1 86 ? 6.856 8.142 -5.763 1.00 83.12 86 ASN A N 1
ATOM 622 C CA . ASN A 1 86 ? 7.660 8.824 -6.776 1.00 83.12 86 ASN A CA 1
ATOM 623 C C . ASN A 1 86 ? 7.891 7.970 -8.025 1.00 83.12 86 ASN A C 1
ATOM 625 O O . ASN A 1 86 ? 7.902 8.503 -9.132 1.00 83.12 86 ASN A O 1
ATOM 629 N N . SER A 1 87 ? 8.036 6.656 -7.871 1.00 83.12 87 SER A N 1
ATOM 630 C CA . SER A 1 87 ? 8.424 5.764 -8.963 1.00 83.12 87 SER A CA 1
ATOM 631 C C . SER A 1 87 ? 7.256 5.125 -9.703 1.00 83.12 87 SER A C 1
ATOM 633 O O . SER A 1 87 ? 7.334 4.938 -10.920 1.00 83.12 87 SER A O 1
ATOM 635 N N . CYS A 1 88 ? 6.173 4.802 -8.995 1.00 86.75 88 CYS A N 1
ATOM 636 C CA . CYS A 1 88 ? 5.052 4.071 -9.563 1.00 86.75 88 CYS A CA 1
ATOM 637 C C . CYS A 1 88 ? 4.108 4.975 -10.366 1.00 86.75 88 CYS A C 1
ATOM 639 O O . CYS A 1 88 ? 3.934 6.172 -10.099 1.00 86.75 88 CYS A O 1
ATOM 641 N N . GLY A 1 89 ? 3.437 4.366 -11.345 1.00 87.38 89 GLY A N 1
ATOM 642 C CA . GLY A 1 89 ? 2.397 5.021 -12.133 1.00 87.38 89 GLY A CA 1
ATOM 643 C C . GLY A 1 89 ? 1.132 5.356 -11.321 1.00 87.38 89 GLY A C 1
ATOM 644 O O . GLY A 1 89 ? 0.937 4.855 -10.210 1.00 87.38 89 GLY A O 1
ATOM 645 N N . PRO A 1 90 ? 0.222 6.173 -11.883 1.00 85.88 90 PRO A N 1
ATOM 646 C CA . PRO A 1 90 ? -0.999 6.618 -11.203 1.00 85.88 90 PRO A CA 1
ATOM 647 C C . PRO A 1 90 ? -1.938 5.469 -10.804 1.00 85.88 90 PRO A C 1
ATOM 649 O O . PRO A 1 90 ? -2.610 5.562 -9.782 1.00 85.88 90 PRO A O 1
ATOM 652 N N . GLY A 1 91 ? -1.960 4.364 -11.560 1.00 85.88 91 GLY A N 1
ATOM 653 C CA . GLY A 1 91 ? -2.795 3.199 -11.244 1.00 85.88 91 GLY A CA 1
ATOM 654 C C . GLY A 1 91 ? -2.453 2.561 -9.894 1.00 85.88 91 GLY A C 1
ATOM 655 O O . GLY A 1 91 ? -3.344 2.346 -9.075 1.00 85.88 91 GLY A O 1
ATOM 656 N N . VAL A 1 92 ? -1.162 2.330 -9.630 1.00 85.75 92 VAL A N 1
ATOM 657 C CA . VAL A 1 92 ? -0.682 1.765 -8.354 1.00 85.75 92 VAL A CA 1
ATOM 658 C C . VAL A 1 92 ? -0.950 2.734 -7.202 1.00 85.75 92 VAL A C 1
ATOM 660 O O . VAL A 1 92 ? -1.448 2.329 -6.157 1.00 85.75 92 VAL A O 1
ATOM 663 N N . LYS A 1 93 ? -0.718 4.035 -7.415 1.00 85.25 93 LYS A N 1
ATOM 664 C CA . LYS A 1 93 ? -0.999 5.081 -6.418 1.00 85.25 93 LYS A CA 1
ATOM 665 C C . LYS A 1 93 ? -2.469 5.103 -5.999 1.00 85.25 93 LYS A C 1
ATOM 667 O O . LYS A 1 93 ? -2.762 5.162 -4.810 1.00 85.25 93 LYS A O 1
ATOM 672 N N . ASN A 1 94 ? -3.384 5.007 -6.964 1.00 88.31 94 ASN A N 1
ATOM 673 C CA . ASN A 1 94 ? -4.821 4.958 -6.695 1.00 88.31 94 ASN A CA 1
ATOM 674 C C . ASN A 1 94 ? -5.218 3.698 -5.916 1.00 88.31 94 ASN A C 1
ATOM 676 O O . ASN A 1 94 ? -6.048 3.775 -5.011 1.00 88.31 94 ASN A O 1
ATOM 680 N N . LEU A 1 95 ? -4.627 2.546 -6.250 1.00 88.38 95 LEU A N 1
ATOM 681 C CA . LEU A 1 95 ? -4.871 1.295 -5.531 1.00 88.38 95 LEU A CA 1
ATOM 682 C C . LEU A 1 95 ? -4.452 1.415 -4.059 1.00 88.38 95 LEU A C 1
ATOM 684 O O . LEU A 1 95 ? -5.222 1.053 -3.172 1.00 88.38 95 LEU A O 1
ATOM 688 N N . VAL A 1 96 ? -3.266 1.968 -3.807 1.00 87.00 96 VAL A N 1
ATOM 689 C CA . VAL A 1 96 ? -2.733 2.144 -2.451 1.00 87.00 96 VAL A CA 1
ATOM 690 C C . VAL A 1 96 ? -3.558 3.153 -1.664 1.00 87.00 96 VAL A C 1
ATOM 692 O O . VAL A 1 96 ? -3.970 2.852 -0.551 1.00 87.00 96 VAL A O 1
ATOM 695 N N . ALA A 1 97 ? -3.905 4.295 -2.262 1.00 88.00 97 ALA A N 1
ATOM 696 C CA . ALA A 1 97 ? -4.783 5.273 -1.622 1.00 88.00 97 ALA A CA 1
ATOM 697 C C . ALA A 1 97 ? -6.142 4.661 -1.235 1.00 88.00 97 ALA A C 1
ATOM 699 O O . ALA A 1 97 ? -6.678 4.944 -0.164 1.00 88.00 97 ALA A O 1
ATOM 700 N N . ARG A 1 98 ? -6.688 3.773 -2.077 1.00 91.12 98 ARG A N 1
ATOM 701 C CA . ARG A 1 98 ? -7.915 3.031 -1.765 1.00 91.12 98 ARG A CA 1
ATOM 702 C C . ARG A 1 98 ? -7.710 2.034 -0.624 1.00 91.12 98 ARG A C 1
ATOM 704 O O . ARG A 1 98 ? -8.584 1.912 0.228 1.00 91.12 98 ARG A O 1
ATOM 711 N N . GLN A 1 99 ? -6.582 1.331 -0.594 1.00 90.12 99 GLN A N 1
ATOM 712 C CA . GLN A 1 99 ? -6.249 0.411 0.493 1.00 90.12 99 GLN A CA 1
ATOM 713 C C . GLN A 1 99 ? -6.066 1.146 1.829 1.00 90.12 99 GLN A C 1
ATOM 715 O O . GLN A 1 99 ? -6.559 0.680 2.856 1.00 90.12 99 GLN A O 1
ATOM 720 N N . ASP A 1 100 ? -5.419 2.310 1.815 1.00 89.88 100 ASP A N 1
ATOM 721 C CA . ASP A 1 100 ? -5.278 3.176 2.986 1.00 89.88 100 ASP A CA 1
ATOM 722 C C . ASP A 1 100 ? -6.650 3.627 3.503 1.00 89.88 100 ASP A C 1
ATOM 724 O O . ASP A 1 100 ? -6.930 3.498 4.693 1.00 89.88 100 ASP A O 1
ATOM 728 N N . ALA A 1 101 ? -7.535 4.083 2.610 1.00 93.00 101 ALA A N 1
ATOM 729 C CA . ALA A 1 101 ? -8.892 4.486 2.977 1.00 93.00 101 ALA A CA 1
ATOM 730 C C . ALA A 1 101 ? -9.680 3.337 3.632 1.00 93.00 101 ALA A C 1
ATOM 732 O O . ALA A 1 101 ? -10.287 3.531 4.683 1.00 93.00 101 ALA A O 1
ATOM 733 N N . LEU A 1 102 ? -9.604 2.128 3.063 1.00 94.44 102 LEU A N 1
ATOM 734 C CA . LEU A 1 102 ? -10.238 0.932 3.630 1.00 94.44 102 LEU A CA 1
ATOM 735 C C . LEU A 1 102 ? -9.647 0.540 4.990 1.00 94.44 102 LEU A C 1
ATOM 737 O O . LEU A 1 102 ? -10.359 0.029 5.850 1.00 94.44 102 LEU A O 1
ATOM 741 N N . THR A 1 103 ? -8.350 0.770 5.197 1.00 94.75 103 THR A N 1
ATOM 742 C CA . THR A 1 103 ? -7.692 0.489 6.480 1.00 94.75 103 THR A CA 1
ATOM 743 C C . THR A 1 103 ? -8.209 1.429 7.564 1.00 94.75 103 THR A C 1
ATOM 745 O O . THR A 1 103 ? -8.587 0.969 8.638 1.00 94.75 103 THR A O 1
ATOM 748 N N . VAL A 1 104 ? -8.315 2.725 7.256 1.00 95.31 104 VAL A N 1
ATOM 749 C CA . VAL A 1 104 ? -8.892 3.724 8.168 1.00 95.31 104 VAL A CA 1
ATOM 750 C C . VAL A 1 104 ? -10.360 3.415 8.475 1.00 95.31 104 VAL A C 1
ATOM 752 O O . VAL A 1 104 ? -10.780 3.488 9.630 1.00 95.31 104 VAL A O 1
ATOM 755 N N . GLU A 1 105 ? -11.145 3.030 7.467 1.00 96.25 105 GLU A N 1
ATOM 756 C CA . GLU A 1 105 ? -12.546 2.635 7.648 1.00 96.25 105 GLU A CA 1
ATOM 757 C C . GLU A 1 105 ? -12.678 1.403 8.556 1.00 96.25 105 GLU A C 1
ATOM 759 O O . GLU A 1 105 ? -13.464 1.417 9.503 1.00 96.25 105 GLU A O 1
ATOM 764 N N . ARG A 1 106 ? -11.857 0.369 8.336 1.00 97.06 106 ARG A N 1
ATOM 765 C CA . ARG A 1 106 ? -11.796 -0.819 9.200 1.00 97.06 106 ARG A CA 1
ATOM 766 C C . ARG A 1 106 ? -11.467 -0.445 10.645 1.00 97.06 106 ARG A C 1
ATOM 768 O O . ARG A 1 106 ? -12.129 -0.925 11.559 1.00 97.06 106 ARG A O 1
ATOM 775 N N . ASP A 1 107 ? -10.457 0.393 10.857 1.00 97.06 107 ASP A N 1
ATOM 776 C CA . ASP A 1 107 ? -10.031 0.781 12.204 1.00 97.06 107 ASP A CA 1
ATOM 777 C C . ASP A 1 107 ? -11.123 1.585 12.921 1.00 97.06 107 ASP A C 1
ATOM 779 O O . ASP A 1 107 ? -11.403 1.343 14.095 1.00 97.06 107 ASP A O 1
ATOM 783 N N . THR A 1 108 ? -11.819 2.455 12.187 1.00 97.44 108 THR A N 1
ATOM 784 C CA . THR A 1 108 ? -12.986 3.195 12.689 1.00 97.44 108 THR A CA 1
ATOM 785 C C . THR A 1 108 ? -14.121 2.245 13.081 1.00 97.44 108 THR A C 1
ATOM 787 O O . THR A 1 108 ? -14.695 2.372 14.161 1.00 97.44 108 THR A O 1
ATOM 790 N N . LEU A 1 109 ? -14.440 1.261 12.235 1.00 97.56 109 LEU A N 1
ATOM 791 C CA . LEU A 1 109 ? -15.481 0.269 12.517 1.00 97.56 109 LEU A CA 1
ATOM 792 C C . LEU A 1 109 ? -15.142 -0.591 13.738 1.00 97.56 109 LEU A C 1
ATOM 794 O O . LEU A 1 109 ? -16.028 -0.867 14.545 1.00 97.56 109 LEU A O 1
ATOM 798 N N . ASN A 1 110 ? -13.876 -0.975 13.904 1.00 97.56 110 ASN A N 1
ATOM 799 C CA . ASN A 1 110 ? -13.426 -1.716 15.081 1.00 97.56 110 ASN A CA 1
ATOM 800 C C . ASN A 1 110 ? -13.606 -0.895 16.363 1.00 97.56 110 ASN A C 1
ATOM 802 O O . ASN A 1 110 ? -14.164 -1.406 17.330 1.00 97.56 110 ASN A O 1
ATOM 806 N N . GLN A 1 111 ? -13.232 0.388 16.349 1.00 97.19 111 GLN A N 1
ATOM 807 C CA . GLN A 1 111 ? -13.457 1.282 17.491 1.00 97.19 111 GLN A CA 1
ATOM 808 C C . GLN A 1 111 ? -14.948 1.419 17.823 1.00 97.19 111 GLN A C 1
ATOM 810 O O . GLN A 1 111 ? -15.342 1.335 18.985 1.00 97.19 111 GLN A O 1
ATOM 815 N N . LEU A 1 112 ? -15.802 1.588 16.809 1.00 97.50 112 LEU A N 1
ATOM 816 C CA . LEU A 1 112 ? -17.252 1.660 17.007 1.00 97.50 112 LEU A CA 1
ATOM 817 C C . LEU A 1 112 ? -17.821 0.362 17.590 1.00 97.50 112 LEU A C 1
ATOM 819 O O . LEU A 1 112 ? -18.7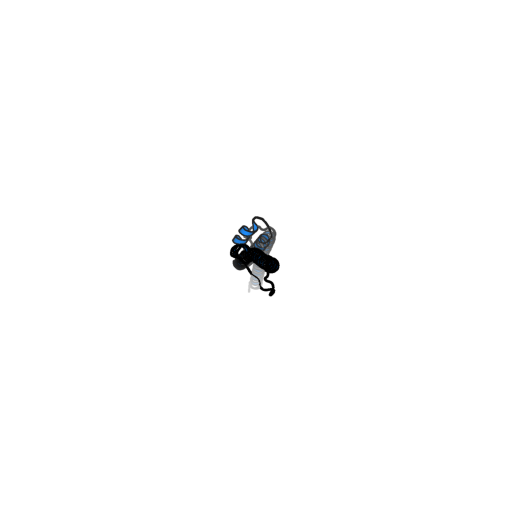11 0.410 18.437 1.00 97.50 112 LEU A O 1
ATOM 823 N N . LEU A 1 113 ? -17.308 -0.789 17.158 1.00 98.06 113 LEU A N 1
ATOM 824 C CA . LEU A 1 113 ? -17.724 -2.094 17.657 1.00 98.06 113 LEU A CA 1
ATOM 825 C C . LEU A 1 113 ? -17.312 -2.293 19.121 1.00 98.06 113 LEU A C 1
ATOM 827 O O . LEU A 1 113 ? -18.135 -2.737 19.921 1.00 98.06 113 LEU A O 1
ATOM 831 N N . GLU A 1 114 ? -16.090 -1.910 19.491 1.00 96.75 114 GLU A N 1
ATOM 832 C CA . GLU A 1 114 ? -15.619 -1.925 20.882 1.00 96.75 114 GLU A CA 1
ATOM 833 C C . GLU A 1 114 ? -16.482 -1.025 21.779 1.00 96.75 114 GLU A C 1
ATOM 835 O O . GLU A 1 114 ? -16.940 -1.456 22.841 1.00 96.75 114 GLU A O 1
ATOM 840 N N . HIS A 1 115 ? -16.786 0.195 21.326 1.00 96.50 115 HIS A N 1
ATOM 841 C CA . HIS A 1 115 ? -17.678 1.106 22.045 1.00 96.50 115 HIS A CA 1
ATOM 842 C C . HIS A 1 115 ? -19.094 0.541 22.193 1.00 96.50 115 HIS A C 1
ATOM 844 O O . HIS A 1 115 ? -19.640 0.539 23.296 1.00 96.50 115 HIS A O 1
ATOM 850 N N . ALA A 1 116 ? -19.671 -0.004 21.120 1.00 96.75 116 ALA A N 1
ATOM 851 C CA . ALA A 1 116 ? -21.006 -0.594 21.157 1.00 96.75 116 ALA A CA 1
ATOM 852 C C . ALA A 1 116 ? -21.086 -1.788 22.124 1.00 96.75 116 ALA A C 1
ATOM 854 O O . ALA A 1 116 ? -22.075 -1.938 22.844 1.00 96.75 116 ALA A O 1
ATOM 855 N N . GLN A 1 117 ? -20.043 -2.623 22.179 1.00 97.75 117 GLN A N 1
ATOM 856 C CA . GLN A 1 117 ? -19.962 -3.731 23.133 1.00 97.75 117 GLN A CA 1
ATOM 857 C C . GLN A 1 117 ? -19.874 -3.234 24.581 1.00 97.75 117 GLN A C 1
ATOM 859 O O . GLN A 1 117 ? -20.591 -3.743 25.450 1.00 97.75 117 GLN A O 1
ATOM 864 N N . ALA A 1 118 ? -19.049 -2.216 24.841 1.00 96.19 118 ALA A N 1
ATOM 865 C CA . ALA A 1 118 ? -18.945 -1.604 26.161 1.00 96.19 118 ALA A CA 1
ATOM 866 C C . ALA A 1 118 ? -20.295 -1.018 26.611 1.00 96.19 118 ALA A C 1
ATOM 868 O O . ALA A 1 118 ? -20.775 -1.334 27.705 1.00 96.19 118 ALA A O 1
ATOM 869 N N . ASP A 1 119 ? -20.964 -0.258 25.744 1.00 96.81 119 ASP A N 1
ATOM 870 C CA . ASP A 1 119 ? -22.265 0.350 26.027 1.00 96.81 119 ASP A CA 1
ATOM 871 C C . ASP A 1 119 ? -23.365 -0.691 26.264 1.00 96.81 119 ASP A C 1
ATOM 873 O O . ASP A 1 119 ? -24.163 -0.548 27.198 1.00 96.81 119 ASP A O 1
ATOM 877 N N . ALA A 1 120 ? -23.391 -1.767 25.471 1.00 95.81 120 ALA A N 1
ATOM 878 C CA . ALA A 1 120 ? -24.335 -2.868 25.643 1.00 95.81 120 ALA A CA 1
ATOM 879 C C . ALA A 1 120 ? -24.139 -3.582 26.990 1.00 95.81 120 ALA A C 1
ATOM 881 O O . ALA A 1 120 ? -25.115 -3.853 27.701 1.00 95.81 120 ALA A O 1
ATOM 882 N N . SER A 1 121 ? -22.887 -3.836 27.388 1.00 96.12 121 SER A N 1
ATOM 883 C CA . SER A 1 121 ? -22.583 -4.453 28.684 1.00 96.12 121 SER A CA 1
ATOM 884 C C . SER A 1 121 ? -23.008 -3.555 29.856 1.00 96.12 121 SER A C 1
ATOM 886 O O . SER A 1 121 ? -23.674 -4.014 30.787 1.00 96.12 121 SER A O 1
ATOM 888 N N . ALA A 1 122 ? -22.753 -2.245 29.768 1.00 96.19 122 ALA A N 1
ATOM 889 C CA . ALA A 1 122 ? -23.166 -1.274 30.777 1.00 96.19 122 ALA A CA 1
ATOM 890 C C . ALA A 1 122 ? -24.695 -1.111 30.842 1.00 96.19 122 ALA A C 1
ATOM 892 O O . ALA A 1 122 ? -25.275 -0.961 31.922 1.00 96.19 122 ALA A O 1
ATOM 893 N N . ALA A 1 123 ? -25.384 -1.139 29.697 1.00 96.06 123 ALA A N 1
ATOM 894 C CA . ALA A 1 123 ? -26.843 -1.121 29.643 1.00 96.06 123 ALA A CA 1
ATOM 895 C C . ALA A 1 123 ? -27.452 -2.361 30.312 1.00 96.06 123 ALA A C 1
ATOM 897 O O . ALA A 1 123 ? -28.405 -2.216 31.084 1.00 96.06 123 ALA A O 1
ATOM 898 N N . THR A 1 124 ? -26.862 -3.534 30.077 1.00 96.81 124 THR A N 1
ATOM 899 C CA . THR A 1 124 ? -27.274 -4.804 30.690 1.00 96.81 124 THR A CA 1
ATOM 900 C C . THR A 1 124 ? -27.080 -4.766 32.204 1.00 96.81 124 THR A C 1
ATOM 902 O O . THR A 1 124 ? -28.045 -4.961 32.939 1.00 96.81 124 THR A O 1
ATOM 905 N N . ALA A 1 125 ? -25.904 -4.351 32.688 1.00 96.31 125 ALA A N 1
ATOM 906 C CA . ALA A 1 125 ? -25.641 -4.206 34.123 1.00 96.31 125 ALA A CA 1
ATOM 907 C C . ALA A 1 125 ? -26.621 -3.231 34.810 1.00 96.31 125 ALA A C 1
ATOM 909 O O . ALA A 1 125 ? -27.133 -3.491 35.902 1.00 96.31 125 ALA A O 1
ATOM 910 N N . ARG A 1 126 ? -26.956 -2.110 34.152 1.00 95.81 126 ARG A N 1
ATOM 911 C CA . ARG A 1 126 ? -27.984 -1.176 34.648 1.00 95.81 126 ARG A CA 1
ATOM 912 C C . ARG A 1 126 ? -29.377 -1.809 34.679 1.00 95.81 126 ARG A C 1
ATOM 914 O O . ARG A 1 126 ? -30.149 -1.512 35.590 1.00 95.81 126 ARG A O 1
ATOM 921 N N . ALA A 1 127 ? -29.727 -2.637 33.697 1.00 95.88 127 ALA A N 1
ATOM 922 C CA . ALA A 1 127 ? -31.006 -3.341 33.670 1.00 95.88 127 ALA A CA 1
ATOM 923 C C . ALA A 1 127 ? -31.103 -4.381 34.797 1.00 95.88 127 ALA A C 1
ATOM 925 O O . ALA A 1 127 ? -32.093 -4.380 35.528 1.00 95.88 127 ALA A O 1
ATOM 926 N N . GLU A 1 128 ? -30.057 -5.179 35.006 1.00 97.25 128 GLU A N 1
ATOM 927 C CA . GLU A 1 128 ? -29.965 -6.167 36.090 1.00 97.25 128 GLU A CA 1
ATOM 928 C C . GLU A 1 128 ? -30.029 -5.514 37.475 1.00 97.25 128 GLU A C 1
ATOM 930 O O . GLU A 1 128 ? -30.761 -5.971 38.357 1.00 97.25 128 GLU A O 1
ATOM 935 N N . SER A 1 129 ? -29.338 -4.386 37.660 1.00 96.62 129 SER A N 1
ATOM 936 C CA . SER A 1 129 ? -29.395 -3.607 38.901 1.00 96.62 129 SER A CA 1
ATOM 937 C C . SER A 1 129 ? -30.813 -3.095 39.199 1.00 96.62 129 SER A C 1
ATOM 939 O O . SER A 1 129 ? -31.296 -3.207 40.333 1.00 96.62 129 SER A O 1
ATOM 941 N N . ARG A 1 130 ? -31.525 -2.588 38.178 1.00 96.00 130 ARG A N 1
ATOM 942 C CA . ARG A 1 130 ? -32.931 -2.165 38.313 1.00 96.00 130 ARG A CA 1
ATOM 943 C C . ARG A 1 130 ? -33.847 -3.338 38.649 1.00 96.00 130 ARG A C 1
ATOM 945 O O . ARG A 1 130 ? -34.674 -3.194 39.547 1.00 96.00 130 ARG A O 1
ATOM 952 N N . ALA A 1 131 ? -33.688 -4.476 37.973 1.00 95.88 131 ALA A N 1
ATOM 953 C CA . ALA A 1 131 ? -34.479 -5.679 38.224 1.00 95.88 131 ALA A CA 1
ATOM 954 C C . ALA A 1 131 ? -34.277 -6.191 39.659 1.00 95.88 131 ALA A C 1
ATOM 956 O O . ALA A 1 131 ? -35.248 -6.381 40.387 1.00 95.88 131 ALA A O 1
ATOM 957 N N . THR A 1 132 ? -33.023 -6.287 40.110 1.00 96.19 132 THR A N 1
ATOM 958 C CA . THR A 1 132 ? -32.675 -6.701 41.480 1.00 96.19 132 THR A CA 1
ATOM 959 C C . THR A 1 132 ? -33.269 -5.749 42.518 1.00 96.19 132 THR A C 1
ATOM 961 O O . THR A 1 132 ? -33.846 -6.178 43.515 1.00 96.19 132 THR A O 1
ATOM 964 N N . SER A 1 133 ? -33.190 -4.440 42.268 1.00 94.88 133 SER A N 1
ATOM 965 C CA . SER A 1 133 ? -33.761 -3.424 43.158 1.00 94.88 133 SER A CA 1
ATOM 966 C C . SER A 1 133 ? -35.289 -3.485 43.222 1.00 94.88 133 SER A C 1
ATOM 968 O O . SER A 1 133 ? -35.860 -3.249 44.284 1.00 94.88 133 SER A O 1
ATOM 970 N N . GLN A 1 134 ? -35.969 -3.772 42.108 1.00 95.44 134 GLN A N 1
ATOM 971 C CA . GLN A 1 134 ? -37.421 -3.973 42.100 1.00 95.44 134 GLN A CA 1
ATOM 972 C C . GLN A 1 134 ? -37.810 -5.258 42.825 1.00 95.44 134 GLN A C 1
ATOM 974 O O . GLN A 1 134 ? -38.737 -5.235 43.630 1.00 95.44 134 GLN A O 1
ATOM 979 N N . GLN A 1 135 ? -37.079 -6.349 42.594 1.00 96.06 135 GLN A N 1
ATOM 980 C CA . GLN A 1 135 ? -37.324 -7.612 43.277 1.00 96.06 135 GLN A CA 1
ATOM 981 C C . GLN A 1 135 ? -37.144 -7.466 44.786 1.00 96.06 135 GLN A C 1
ATOM 983 O O . GLN A 1 135 ? -38.018 -7.897 45.528 1.00 96.06 135 GLN A O 1
ATOM 988 N N . LYS A 1 136 ? -36.088 -6.773 45.233 1.00 94.25 136 LYS A N 1
ATOM 989 C CA . LYS A 1 136 ? -35.875 -6.470 46.651 1.00 94.25 136 LYS A CA 1
ATOM 990 C C . LYS A 1 136 ? -37.026 -5.653 47.245 1.00 94.25 136 LYS A C 1
ATOM 992 O O . LYS A 1 136 ? -37.577 -6.033 48.268 1.00 94.25 136 LYS A O 1
ATOM 997 N N . ARG A 1 137 ? -37.460 -4.582 46.570 1.00 90.88 137 ARG A N 1
ATOM 998 C CA . ARG A 1 137 ? -38.628 -3.798 47.016 1.00 90.88 137 ARG A CA 1
ATOM 999 C C . ARG A 1 137 ? -39.894 -4.647 47.102 1.00 90.88 137 ARG A C 1
ATOM 1001 O O . ARG A 1 137 ? -40.667 -4.487 48.037 1.00 90.88 137 ARG A O 1
ATOM 1008 N N . MET A 1 138 ? -40.108 -5.551 46.147 1.00 93.69 138 MET A N 1
ATOM 1009 C CA . MET A 1 138 ? -41.259 -6.452 46.155 1.00 93.69 138 MET A CA 1
ATOM 1010 C C . MET A 1 138 ? -41.176 -7.462 47.305 1.00 93.69 138 MET A C 1
ATOM 1012 O O . MET A 1 138 ? -42.178 -7.684 47.978 1.00 93.69 138 MET A O 1
ATOM 1016 N N . THR A 1 139 ? -40.005 -8.049 47.567 1.00 93.62 139 THR A N 1
ATOM 1017 C CA . THR A 1 139 ? -39.819 -8.965 48.701 1.00 93.62 139 THR A CA 1
ATOM 1018 C C . THR A 1 139 ? -39.973 -8.253 50.038 1.00 93.62 139 THR A C 1
ATOM 1020 O O . THR A 1 139 ? -40.643 -8.785 50.919 1.00 93.62 139 THR A O 1
ATOM 1023 N N . ASP A 1 140 ? -39.429 -7.042 50.170 1.00 89.12 140 ASP A N 1
ATOM 1024 C CA . ASP A 1 140 ? -39.529 -6.230 51.385 1.00 89.12 140 ASP A CA 1
ATOM 1025 C C . ASP A 1 140 ? -40.995 -5.830 51.637 1.00 89.12 140 ASP A C 1
ATOM 1027 O O . ASP A 1 140 ? -41.506 -6.000 52.744 1.00 89.12 140 ASP A O 1
ATOM 1031 N N . ALA A 1 141 ? -41.723 -5.423 50.589 1.00 85.94 141 ALA A N 1
ATOM 1032 C CA . ALA A 1 141 ? -43.154 -5.131 50.670 1.00 85.94 141 ALA A CA 1
ATOM 1033 C C . ALA A 1 141 ? -43.990 -6.369 51.047 1.00 85.94 141 ALA A C 1
ATOM 1035 O O . ALA A 1 141 ? -44.884 -6.278 51.888 1.00 85.94 141 ALA A O 1
ATOM 1036 N N . LEU A 1 142 ? -43.702 -7.540 50.467 1.00 89.69 142 LEU A N 1
ATOM 1037 C CA . LEU A 1 142 ? -44.381 -8.792 50.823 1.00 89.69 142 LEU A CA 1
ATOM 1038 C C . LEU A 1 142 ? -44.098 -9.204 52.274 1.00 89.69 142 LEU A C 1
ATOM 1040 O O . LEU A 1 142 ? -45.015 -9.637 52.973 1.00 89.69 142 LEU A O 1
ATOM 1044 N N . ALA A 1 143 ? -42.859 -9.042 52.744 1.00 86.19 143 ALA A N 1
ATOM 1045 C CA . ALA A 1 143 ? -42.486 -9.312 54.129 1.00 86.19 143 ALA A CA 1
ATOM 1046 C C . ALA A 1 143 ? -43.202 -8.360 55.102 1.00 86.19 143 ALA A C 1
ATOM 1048 O O . ALA A 1 143 ? -43.741 -8.811 56.113 1.00 86.19 143 ALA A O 1
ATOM 1049 N N . ALA A 1 144 ? -43.287 -7.069 54.767 1.00 82.75 144 ALA A N 1
ATOM 1050 C CA . ALA A 1 144 ? -44.024 -6.083 55.552 1.00 82.75 144 ALA A CA 1
ATOM 1051 C C . ALA A 1 144 ? -45.528 -6.409 55.623 1.00 82.75 144 ALA A C 1
ATOM 1053 O O . ALA A 1 144 ? -46.119 -6.373 56.701 1.00 82.75 144 ALA A O 1
ATOM 1054 N N . LEU A 1 145 ? -46.141 -6.811 54.502 1.00 82.62 145 LEU A N 1
ATOM 1055 C CA . LEU A 1 145 ? -47.538 -7.264 54.469 1.00 82.62 145 LEU A CA 1
ATOM 1056 C C . LEU A 1 145 ? -47.768 -8.535 55.304 1.00 82.62 145 LEU A C 1
ATOM 1058 O O . LEU A 1 145 ? -48.822 -8.680 55.924 1.00 82.62 145 LEU A O 1
ATOM 1062 N N . ALA A 1 146 ? -46.804 -9.459 55.330 1.00 83.88 146 ALA A N 1
ATOM 1063 C CA . ALA A 1 146 ? -46.888 -10.678 56.133 1.00 83.88 146 ALA A CA 1
ATOM 1064 C C . ALA A 1 146 ? -46.758 -10.402 57.641 1.00 83.88 146 ALA A C 1
ATOM 1066 O O . ALA A 1 146 ? -47.439 -11.053 58.433 1.00 83.88 146 ALA A O 1
ATOM 1067 N N . ALA A 1 147 ? -45.920 -9.437 58.031 1.00 81.88 147 ALA A N 1
ATOM 1068 C CA . ALA A 1 147 ? -45.686 -9.055 59.424 1.00 81.88 147 ALA A CA 1
ATOM 1069 C C . ALA A 1 147 ? -46.770 -8.129 60.012 1.00 81.88 147 ALA A C 1
ATOM 1071 O O . ALA A 1 147 ? -46.785 -7.894 61.221 1.00 81.88 147 ALA A O 1
ATOM 1072 N N . ALA A 1 148 ? -47.666 -7.591 59.181 1.00 79.75 148 ALA A N 1
ATOM 1073 C CA . ALA A 1 148 ? -48.671 -6.631 59.616 1.00 79.75 148 ALA A CA 1
ATOM 1074 C C . ALA A 1 148 ? -49.695 -7.252 60.599 1.00 79.75 148 ALA A C 1
ATOM 1076 O O . ALA A 1 148 ? -50.203 -8.354 60.350 1.00 79.75 148 ALA A O 1
ATOM 1077 N N . PRO A 1 149 ? -50.045 -6.551 61.698 1.00 80.00 149 PRO A N 1
ATOM 1078 C CA . PRO A 1 149 ? -51.012 -7.035 62.678 1.00 80.00 149 PRO A CA 1
ATOM 1079 C C . PRO A 1 149 ? -52.411 -7.181 62.066 1.00 80.00 149 PRO A C 1
ATOM 1081 O O . PRO A 1 149 ? -52.847 -6.374 61.238 1.00 80.00 149 PRO A O 1
ATOM 1084 N N . ARG A 1 150 ? -53.124 -8.235 62.480 1.00 84.50 150 ARG A N 1
ATOM 1085 C CA . ARG A 1 150 ? -54.454 -8.586 61.966 1.00 84.50 150 ARG A CA 1
ATOM 1086 C C . ARG A 1 150 ? -55.507 -8.552 63.067 1.00 84.50 150 ARG A C 1
ATOM 1088 O O . ARG A 1 150 ? -55.207 -8.891 64.210 1.00 84.50 150 ARG A O 1
ATOM 1095 N N . ASP A 1 151 ? -56.731 -8.161 62.721 1.00 83.69 151 ASP A N 1
ATOM 1096 C CA . ASP A 1 151 ? -57.875 -8.268 63.628 1.00 83.69 151 ASP A CA 1
ATOM 1097 C C . ASP A 1 151 ? -58.367 -9.719 63.747 1.00 83.69 151 ASP A C 1
ATOM 1099 O O . ASP A 1 151 ? -57.907 -10.634 63.059 1.00 83.69 151 ASP A O 1
ATOM 1103 N N . SER A 1 152 ? -59.353 -9.928 64.619 1.00 77.31 152 SER A N 1
ATOM 1104 C CA . SER A 1 152 ? -60.038 -11.210 64.807 1.00 77.31 152 SER A CA 1
ATOM 1105 C C . SER A 1 152 ? -60.778 -11.714 63.558 1.00 77.31 152 SER A C 1
ATOM 1107 O O . SER A 1 152 ? -61.142 -12.887 63.509 1.00 77.31 152 SER A O 1
ATOM 1109 N N . GLY A 1 153 ? -60.981 -10.863 62.546 1.00 80.69 153 GLY A N 1
ATOM 1110 C CA . GLY A 1 153 ? -61.526 -11.218 61.235 1.00 80.69 153 GLY A CA 1
ATOM 1111 C C . GLY A 1 153 ? -60.458 -11.525 60.179 1.00 80.69 153 GLY A C 1
ATOM 1112 O O . GLY A 1 153 ? -60.805 -11.787 59.027 1.00 80.69 153 GLY A O 1
ATOM 1113 N N . GLY A 1 154 ? -59.170 -11.482 60.539 1.00 77.19 154 GLY A N 1
ATOM 1114 C CA . GLY A 1 154 ? -58.043 -11.734 59.642 1.00 77.19 154 GLY A CA 1
ATOM 1115 C C . GLY A 1 154 ? -57.697 -10.575 58.700 1.00 77.19 154 GLY A C 1
ATOM 1116 O O . GLY A 1 154 ? -56.871 -10.766 57.801 1.00 77.19 154 GLY A O 1
ATOM 1117 N N . ARG A 1 155 ? -58.293 -9.389 58.881 1.00 80.12 155 ARG A N 1
ATOM 1118 C CA . ARG A 1 155 ? -57.988 -8.183 58.094 1.00 80.12 155 ARG A CA 1
ATOM 1119 C C . ARG A 1 155 ? -56.777 -7.468 58.682 1.00 80.12 155 ARG A C 1
ATOM 1121 O O . ARG A 1 155 ? -56.598 -7.438 59.895 1.00 80.12 155 ARG A O 1
ATOM 1128 N N . ILE A 1 156 ? -55.948 -6.883 57.819 1.00 78.44 156 ILE A N 1
ATOM 1129 C CA . ILE A 1 156 ? -54.798 -6.077 58.245 1.00 78.44 156 ILE A CA 1
ATOM 1130 C C . ILE A 1 156 ? -55.319 -4.783 58.884 1.00 78.44 156 ILE A C 1
ATOM 1132 O O . ILE A 1 156 ? -56.027 -4.017 58.230 1.00 78.44 156 ILE A O 1
ATOM 1136 N N . VAL A 1 157 ? -54.953 -4.536 60.143 1.00 77.44 157 VAL A N 1
ATOM 1137 C CA . VAL A 1 157 ? -55.296 -3.314 60.889 1.00 77.44 157 VAL A CA 1
ATOM 1138 C C . VAL A 1 157 ? -54.002 -2.549 61.110 1.00 77.44 157 VAL A C 1
ATOM 1140 O O . VAL A 1 157 ? -53.294 -2.754 62.091 1.00 77.44 157 VAL A O 1
ATOM 1143 N N . CYS A 1 158 ? -53.642 -1.705 60.148 1.00 71.88 158 CYS A N 1
ATOM 1144 C CA . CYS A 1 158 ? -52.447 -0.881 60.274 1.00 71.88 158 CYS A CA 1
ATOM 1145 C C . CYS A 1 158 ? -52.799 0.471 60.881 1.00 71.88 158 CYS A C 1
ATOM 1147 O O . CYS A 1 158 ? -53.531 1.263 60.290 1.00 71.88 158 CYS A O 1
ATOM 1149 N N . ASP A 1 159 ? -52.268 0.720 62.075 1.00 71.38 159 ASP A N 1
ATOM 1150 C CA . ASP A 1 159 ? -52.252 2.043 62.682 1.00 71.38 159 ASP A CA 1
ATOM 1151 C C . ASP A 1 159 ? -51.248 2.968 61.958 1.00 71.38 159 ASP A C 1
ATOM 1153 O O . ASP A 1 159 ? -50.540 2.575 61.023 1.00 71.38 159 ASP A O 1
ATOM 1157 N N . ALA A 1 160 ? -51.169 4.231 62.385 1.00 71.31 160 ALA A N 1
ATOM 1158 C CA . ALA A 1 160 ? -50.250 5.202 61.789 1.00 71.31 160 ALA A CA 1
ATOM 1159 C C . ALA A 1 160 ? -48.763 4.797 61.916 1.00 71.31 160 ALA A C 1
ATOM 1161 O O . ALA A 1 160 ? -47.932 5.300 61.159 1.00 71.31 160 ALA A O 1
ATOM 1162 N N . GLY A 1 161 ? -48.422 3.910 62.861 1.00 69.19 161 GLY A N 1
ATOM 1163 C CA . GLY A 1 161 ? -47.086 3.337 63.017 1.00 69.19 161 GLY A CA 1
ATOM 1164 C C . GLY A 1 161 ? -46.793 2.281 61.951 1.00 69.19 161 GLY A C 1
ATOM 1165 O O . GLY A 1 161 ? -45.781 2.387 61.257 1.00 69.19 161 GLY A O 1
ATOM 1166 N N . CYS A 1 162 ? -47.714 1.335 61.749 1.00 71.88 162 CYS A N 1
ATOM 1167 C CA . CYS A 1 162 ? -47.631 0.333 60.686 1.00 71.88 162 CYS A CA 1
ATOM 1168 C C . CYS A 1 162 ? -47.570 0.982 59.289 1.00 71.88 162 CYS A C 1
ATOM 1170 O O . CYS A 1 162 ? -46.740 0.604 58.463 1.00 71.88 162 CYS A O 1
ATOM 1172 N N . LEU A 1 163 ? -48.388 2.010 59.020 1.00 72.38 163 LEU A N 1
ATOM 1173 C CA . LEU A 1 163 ? -48.371 2.708 57.726 1.00 72.38 163 LEU A CA 1
ATOM 1174 C C . LEU A 1 163 ? -47.035 3.413 57.440 1.00 72.38 163 LEU A C 1
ATOM 1176 O O . LEU A 1 163 ? -46.624 3.479 56.284 1.00 72.38 163 LEU A O 1
ATOM 1180 N N . ARG A 1 164 ? -46.327 3.907 58.467 1.00 73.88 164 ARG A N 1
ATOM 1181 C CA . ARG A 1 164 ? -44.976 4.471 58.289 1.00 73.88 164 ARG A CA 1
ATOM 1182 C C . ARG A 1 164 ? -43.926 3.404 57.997 1.00 73.88 164 ARG A C 1
ATOM 1184 O O . ARG A 1 164 ? -43.001 3.700 57.253 1.00 73.88 164 ARG A O 1
ATOM 1191 N N . GLN A 1 165 ? -44.063 2.201 58.554 1.00 70.25 165 GLN A N 1
ATOM 1192 C CA . GLN A 1 165 ? -43.170 1.076 58.247 1.00 70.25 165 GLN A CA 1
ATOM 1193 C C . GLN A 1 165 ? -43.405 0.501 56.845 1.00 70.25 165 GLN A C 1
ATOM 1195 O O . GLN A 1 165 ? -42.454 0.059 56.222 1.00 70.25 165 GLN A O 1
ATOM 1200 N N . LEU A 1 166 ? -44.636 0.549 56.328 1.00 65.62 166 LEU A N 1
ATOM 1201 C CA . LEU A 1 166 ? -44.952 0.157 54.945 1.00 65.62 166 LEU A CA 1
ATOM 1202 C C . LEU A 1 166 ? -44.520 1.193 53.892 1.00 65.62 166 LEU A C 1
ATOM 1204 O O . LEU A 1 166 ? -44.465 0.869 52.708 1.00 65.62 166 LEU A O 1
ATOM 1208 N N . ALA A 1 167 ? -44.274 2.440 54.302 1.00 66.25 167 ALA A N 1
ATOM 1209 C CA . ALA A 1 167 ? -43.890 3.541 53.416 1.00 66.25 167 ALA A CA 1
ATOM 1210 C C . ALA A 1 167 ? -42.367 3.764 53.312 1.00 66.25 167 ALA A C 1
ATOM 1212 O O . ALA A 1 167 ? -41.945 4.612 52.522 1.00 66.25 167 ALA A O 1
ATOM 1213 N N . GLN A 1 168 ? -41.567 3.056 54.118 1.00 59.53 168 GLN A N 1
ATOM 1214 C CA . GLN A 1 168 ? -40.096 3.054 54.077 1.00 59.53 168 GLN A CA 1
ATOM 1215 C C . GLN A 1 168 ? -39.588 1.864 53.265 1.00 59.53 168 GLN A C 1
ATOM 1217 O O . GLN A 1 168 ? -38.583 2.056 52.545 1.00 59.53 168 GLN A O 1
#